Protein AF-A0A7G9RLM9-F1 (afdb_monomer_lite)

Radius of gyration: 15.77 Å; chains: 1; bounding box: 25×48×30 Å

Secondary structure (DSSP, 8-state):
-----HHHHHHHHTT------TT-EEEEETTT--EEEEE-TTSHHHHHHHHH-----TTEEEEEHHHHHHTT--

pLDDT: mean 81.31, std 16.29, range [44.44, 96.38]

Sequence (74 aa):
MDSIHPVMRDALNGFAPRSFNDDDIYIYDIQSRQIVESFGSASPTARAARYSGIPVKAGQSWCRGMQAKYMELS

Structure (mmCIF, N/CA/C/O backbone):
data_AF-A0A7G9RLM9-F1
#
_entry.id   AF-A0A7G9RLM9-F1
#
loop_
_atom_site.group_PDB
_atom_site.id
_atom_site.type_symbol
_atom_site.label_atom_id
_atom_site.label_alt_id
_atom_site.label_comp_id
_atom_site.label_asym_id
_atom_site.label_entity_id
_atom_site.label_seq_id
_atom_site.pdbx_PDB_ins_code
_atom_site.Cartn_x
_atom_site.Cartn_y
_atom_site.Cartn_z
_atom_site.occupancy
_atom_site.B_iso_or_equiv
_atom_site.auth_seq_id
_atom_site.auth_comp_id
_atom_site.auth_asym_id
_atom_site.auth_atom_id
_atom_site.pdbx_PDB_model_num
ATOM 1 N N . MET A 1 1 ? 15.605 37.411 9.290 1.00 46.50 1 MET A N 1
ATOM 2 C CA . MET A 1 1 ? 15.762 35.963 9.048 1.00 46.50 1 MET A CA 1
ATOM 3 C C . MET A 1 1 ? 14.706 35.279 9.884 1.00 46.50 1 MET A C 1
ATOM 5 O O . MET A 1 1 ? 14.767 35.348 11.103 1.00 46.50 1 MET A O 1
ATOM 9 N N . ASP A 1 2 ? 13.674 34.809 9.198 1.00 48.03 2 ASP A N 1
ATOM 10 C CA . ASP A 1 2 ? 12.320 34.577 9.695 1.00 48.03 2 ASP A CA 1
ATOM 11 C C . ASP A 1 2 ? 12.220 33.498 10.779 1.00 48.03 2 ASP A C 1
ATOM 13 O O . ASP A 1 2 ? 12.372 32.302 10.529 1.00 48.03 2 ASP A O 1
ATOM 17 N N . SER A 1 3 ? 11.915 33.933 12.000 1.00 61.06 3 SER A N 1
ATOM 18 C CA . SER A 1 3 ? 11.544 33.054 13.105 1.00 61.06 3 SER A CA 1
ATOM 19 C C . SER A 1 3 ? 10.089 32.624 12.928 1.00 61.06 3 SER A C 1
ATOM 21 O O . SER A 1 3 ? 9.172 33.311 13.373 1.00 61.06 3 SER A O 1
ATOM 23 N N . ILE A 1 4 ? 9.864 31.493 12.257 1.00 63.81 4 ILE A N 1
ATOM 24 C CA . ILE A 1 4 ? 8.538 30.863 12.192 1.00 63.81 4 ILE A CA 1
ATOM 25 C C . ILE A 1 4 ? 8.076 30.560 13.626 1.00 63.81 4 ILE A C 1
ATOM 27 O O . ILE A 1 4 ? 8.782 29.892 14.385 1.00 63.81 4 ILE A O 1
ATOM 31 N N . HIS A 1 5 ? 6.897 31.064 13.996 1.00 63.66 5 HIS A N 1
ATOM 32 C CA . HIS A 1 5 ? 6.303 30.868 15.317 1.00 63.66 5 HIS A CA 1
ATOM 33 C C . HIS A 1 5 ? 6.116 29.360 15.590 1.00 63.66 5 HIS A C 1
ATOM 35 O O . HIS A 1 5 ? 5.652 28.651 14.697 1.00 63.66 5 HIS A O 1
ATOM 41 N N . PRO A 1 6 ? 6.435 28.830 16.786 1.00 61.69 6 PRO A N 1
ATOM 42 C CA . PRO A 1 6 ? 6.415 27.385 17.058 1.00 61.69 6 PRO A CA 1
ATOM 43 C C . PRO A 1 6 ? 5.065 26.710 16.755 1.00 61.69 6 PRO A C 1
ATOM 45 O O . PRO A 1 6 ? 5.041 25.603 16.235 1.00 61.69 6 PRO A O 1
ATOM 48 N N . VAL A 1 7 ? 3.949 27.423 16.933 1.00 62.50 7 VAL A N 1
ATOM 49 C CA . VAL A 1 7 ? 2.598 26.949 16.559 1.00 62.50 7 VAL A CA 1
ATOM 50 C C . VAL A 1 7 ? 2.450 26.692 15.048 1.00 62.50 7 VAL A C 1
ATOM 52 O O . VAL A 1 7 ? 1.737 25.785 14.632 1.00 62.50 7 VAL A O 1
ATOM 55 N N . MET A 1 8 ? 3.149 27.458 14.204 1.00 58.91 8 MET A N 1
ATOM 56 C CA . MET A 1 8 ? 3.149 27.257 12.750 1.00 58.91 8 MET A CA 1
ATOM 57 C C . MET A 1 8 ? 4.042 26.086 12.322 1.00 58.91 8 MET A C 1
ATOM 59 O O . MET A 1 8 ? 3.790 25.491 11.279 1.00 58.91 8 MET A O 1
ATOM 63 N N . ARG A 1 9 ? 5.053 25.712 13.122 1.00 55.97 9 ARG A N 1
ATOM 64 C CA . ARG A 1 9 ? 5.850 24.497 12.876 1.00 55.97 9 ARG A CA 1
ATOM 65 C C . ARG A 1 9 ? 5.010 23.234 13.027 1.00 55.97 9 ARG A C 1
ATOM 67 O O . ARG A 1 9 ? 5.130 22.345 12.192 1.00 55.97 9 ARG A O 1
ATOM 74 N N . ASP A 1 10 ? 4.136 23.177 14.027 1.00 53.62 10 ASP A N 1
ATOM 75 C CA . ASP A 1 10 ? 3.268 22.013 14.243 1.00 53.62 10 ASP A CA 1
ATOM 76 C C . ASP A 1 10 ? 2.166 21.914 13.181 1.00 53.62 10 ASP A C 1
ATOM 78 O O . ASP A 1 10 ? 1.864 20.820 12.708 1.00 53.62 10 ASP A O 1
ATOM 82 N N . ALA A 1 11 ? 1.643 23.051 12.708 1.00 54.47 11 ALA A N 1
ATOM 83 C CA . ALA A 1 11 ? 0.717 23.089 11.574 1.00 54.47 11 ALA A CA 1
ATOM 84 C C . ALA A 1 11 ? 1.368 22.633 10.250 1.00 54.47 11 ALA A C 1
ATOM 86 O O . ALA A 1 11 ? 0.696 22.038 9.411 1.00 54.47 11 ALA A O 1
ATOM 87 N N . LEU A 1 12 ? 2.673 22.874 10.072 1.00 55.09 12 LEU A N 1
ATOM 88 C CA . LEU A 1 12 ? 3.441 22.411 8.909 1.00 55.09 12 LEU A CA 1
ATOM 89 C C . LEU A 1 12 ? 3.908 20.948 9.034 1.00 55.09 12 LEU A C 1
ATOM 91 O O . LEU A 1 12 ? 4.055 20.277 8.017 1.00 55.09 12 LEU A O 1
ATOM 95 N N . ASN A 1 13 ? 4.119 20.442 10.254 1.00 48.25 13 ASN A N 1
ATOM 96 C CA . ASN A 1 13 ? 4.535 19.056 10.504 1.00 48.25 13 ASN A CA 1
ATOM 97 C C . ASN A 1 13 ? 3.359 18.069 10.608 1.00 48.25 13 ASN A C 1
ATOM 99 O O . ASN A 1 13 ? 3.536 16.887 10.329 1.00 48.25 13 ASN A O 1
ATOM 103 N N . GLY A 1 14 ? 2.171 18.524 11.021 1.00 44.44 14 GLY A N 1
ATOM 104 C CA . GLY A 1 14 ? 1.012 17.661 11.288 1.00 44.44 14 GLY A CA 1
ATOM 105 C C . GLY A 1 14 ? 0.177 17.286 10.060 1.00 44.44 14 GLY A C 1
ATOM 106 O O . GLY A 1 14 ? -0.636 16.371 10.133 1.00 44.44 14 GLY A O 1
ATOM 107 N N . PHE A 1 15 ? 0.380 17.972 8.935 1.00 45.47 15 PHE A N 1
ATOM 108 C CA . PHE A 1 15 ? -0.362 17.767 7.690 1.00 45.47 15 PHE A CA 1
ATOM 109 C C . PHE A 1 15 ? 0.579 17.820 6.485 1.00 45.47 15 PHE A C 1
ATOM 111 O O . PHE A 1 15 ? 0.370 18.582 5.546 1.00 45.47 15 PHE A O 1
ATOM 118 N N . ALA A 1 16 ? 1.619 16.990 6.472 1.00 44.53 16 ALA A N 1
ATOM 119 C CA . ALA A 1 16 ? 2.081 16.503 5.181 1.00 44.53 16 ALA A CA 1
ATOM 120 C C . ALA A 1 16 ? 1.043 15.455 4.748 1.00 44.53 16 ALA A C 1
ATOM 122 O O . ALA A 1 16 ? 1.080 14.347 5.292 1.00 44.53 16 ALA A O 1
ATOM 123 N N . PRO A 1 17 ? 0.076 15.763 3.853 1.00 52.56 17 PRO A N 1
ATOM 124 C CA . PRO A 1 17 ? -0.752 14.709 3.287 1.00 52.56 17 PRO A CA 1
ATOM 125 C C . PRO A 1 17 ? 0.213 13.658 2.748 1.00 52.56 17 PRO A C 1
ATOM 127 O O . PRO A 1 17 ? 1.139 14.012 2.012 1.00 52.56 17 PRO A O 1
ATOM 130 N N . ARG A 1 18 ? 0.063 12.395 3.173 1.00 61.53 18 ARG A N 1
ATOM 131 C CA . ARG A 1 18 ? 0.843 11.289 2.608 1.00 61.53 18 ARG A CA 1
ATOM 132 C C . ARG A 1 18 ? 0.655 11.376 1.098 1.00 61.53 18 ARG A C 1
ATOM 134 O O . ARG A 1 18 ? -0.429 11.128 0.579 1.00 61.53 18 ARG A O 1
ATOM 141 N N . SER A 1 19 ? 1.686 11.861 0.411 1.00 72.38 19 SER A N 1
ATOM 142 C CA . SER A 1 19 ? 1.615 12.086 -1.022 1.00 72.38 19 SER A CA 1
ATOM 143 C C . SER A 1 19 ? 1.690 10.718 -1.667 1.00 72.38 19 SER A C 1
ATOM 145 O O . SER A 1 19 ? 2.748 10.093 -1.728 1.00 72.38 19 SER A O 1
ATOM 147 N N . PHE A 1 20 ? 0.530 10.213 -2.063 1.00 82.00 20 PHE A N 1
ATOM 148 C CA . PHE A 1 20 ?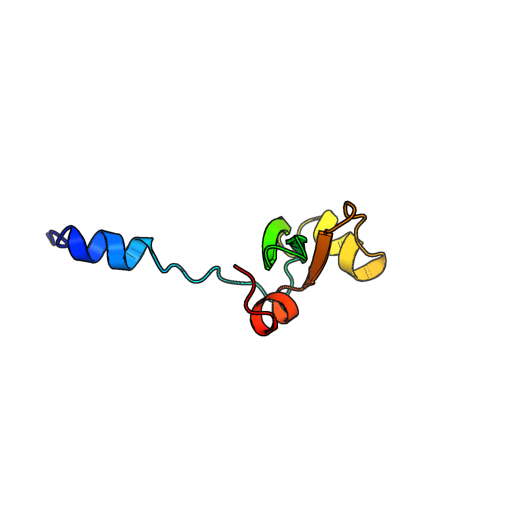 0.435 8.974 -2.804 1.00 82.00 20 PHE A CA 1
ATOM 149 C C . PHE A 1 20 ? 0.948 9.202 -4.220 1.00 82.00 20 PHE A C 1
ATOM 151 O O . PHE A 1 20 ? 0.417 10.035 -4.960 1.00 82.00 20 PHE A O 1
ATOM 158 N N . ASN A 1 21 ? 1.956 8.441 -4.624 1.00 88.75 21 ASN A N 1
ATOM 159 C CA . ASN A 1 21 ? 2.321 8.359 -6.028 1.00 88.75 21 ASN A CA 1
ATOM 160 C C . ASN A 1 21 ? 1.425 7.307 -6.687 1.00 88.75 21 ASN A C 1
ATOM 162 O O . ASN A 1 21 ? 1.287 6.209 -6.156 1.00 88.75 21 ASN A O 1
ATOM 166 N N . ASP A 1 22 ? 0.798 7.636 -7.818 1.00 86.62 22 ASP A N 1
ATOM 167 C CA . ASP A 1 22 ? -0.237 6.800 -8.443 1.00 86.62 22 ASP A CA 1
ATOM 168 C C . ASP A 1 22 ? 0.235 5.376 -8.746 1.00 86.62 22 ASP A C 1
ATOM 170 O O . ASP A 1 22 ? -0.546 4.425 -8.628 1.00 86.62 22 ASP A O 1
ATOM 174 N N . ASP A 1 23 ? 1.521 5.238 -9.069 1.00 88.06 23 ASP A N 1
ATOM 175 C CA . ASP A 1 23 ? 2.145 3.976 -9.444 1.00 88.06 23 ASP A CA 1
ATOM 176 C C . ASP A 1 23 ? 2.810 3.234 -8.282 1.00 88.06 23 ASP A C 1
ATOM 178 O O . ASP A 1 23 ? 3.278 2.108 -8.478 1.00 88.06 23 ASP A O 1
ATOM 182 N N . ASP A 1 24 ? 2.877 3.817 -7.089 1.00 92.81 24 ASP A N 1
ATOM 183 C CA . ASP A 1 24 ? 3.409 3.122 -5.919 1.00 92.81 24 ASP A CA 1
ATOM 184 C C . ASP A 1 24 ? 2.446 2.019 -5.465 1.00 92.81 24 ASP A C 1
ATOM 186 O O . ASP A 1 24 ? 1.243 2.045 -5.745 1.00 92.81 24 ASP A O 1
ATOM 190 N N . ILE A 1 25 ? 2.988 1.026 -4.766 1.00 94.88 25 ILE A N 1
ATOM 191 C CA . ILE A 1 25 ? 2.207 -0.048 -4.156 1.00 94.88 25 ILE A CA 1
ATOM 192 C C . ILE A 1 25 ? 2.211 0.135 -2.649 1.00 94.88 25 ILE A C 1
ATOM 194 O O . ILE A 1 25 ? 3.264 0.332 -2.049 1.00 94.88 25 ILE A O 1
ATOM 198 N N . TYR A 1 26 ? 1.039 0.021 -2.041 1.00 93.94 26 TYR A N 1
ATOM 199 C CA . TYR A 1 26 ? 0.848 0.168 -0.606 1.00 93.94 26 TYR A CA 1
ATOM 200 C C . TYR A 1 26 ? 0.226 -1.104 -0.059 1.00 93.94 26 TYR A C 1
ATOM 202 O O . TYR A 1 26 ? -0.768 -1.583 -0.606 1.00 93.94 26 TYR A O 1
ATOM 210 N N . ILE A 1 27 ? 0.793 -1.633 1.021 1.00 95.25 27 ILE A N 1
ATOM 211 C CA . ILE A 1 27 ? 0.132 -2.632 1.857 1.00 95.25 27 ILE A CA 1
ATOM 212 C C . ILE A 1 27 ? -0.514 -1.878 3.008 1.00 95.25 27 ILE A C 1
ATOM 214 O O . ILE A 1 27 ? 0.124 -1.047 3.658 1.00 95.25 27 ILE A O 1
ATOM 218 N N . TYR A 1 28 ? -1.776 -2.183 3.265 1.00 94.38 28 TYR A N 1
ATOM 219 C CA . TYR A 1 28 ? -2.527 -1.618 4.369 1.00 94.38 28 TYR A CA 1
ATOM 220 C C . TYR A 1 28 ? -3.181 -2.720 5.192 1.00 94.38 28 TYR A C 1
ATOM 222 O O . TYR A 1 28 ? -3.496 -3.806 4.697 1.00 94.38 28 TYR A O 1
ATOM 230 N N . ASP A 1 29 ? -3.371 -2.429 6.469 1.00 95.38 29 ASP A N 1
ATOM 231 C CA . ASP A 1 29 ? -4.184 -3.244 7.353 1.00 95.38 29 ASP A CA 1
ATOM 232 C C . ASP A 1 29 ? -5.666 -2.909 7.134 1.00 95.38 29 ASP A C 1
ATOM 234 O O . ASP A 1 29 ? -6.065 -1.743 7.142 1.00 95.38 29 ASP A O 1
ATOM 238 N N . ILE A 1 30 ? -6.491 -3.929 6.895 1.00 92.69 30 ILE A N 1
ATOM 239 C CA . ILE A 1 30 ? -7.889 -3.747 6.485 1.00 92.69 30 ILE A CA 1
ATOM 240 C C . ILE A 1 30 ? -8.728 -3.168 7.631 1.00 92.69 30 ILE A C 1
ATOM 242 O O . ILE A 1 30 ? -9.620 -2.359 7.381 1.00 92.69 30 ILE A O 1
ATOM 246 N N . GLN A 1 31 ? -8.455 -3.566 8.879 1.00 91.62 31 GLN A N 1
ATOM 247 C CA . GLN A 1 31 ? -9.248 -3.145 10.038 1.00 91.62 31 GLN A CA 1
ATOM 248 C C . GLN A 1 31 ? -8.971 -1.691 10.413 1.00 91.62 31 GLN A C 1
ATOM 250 O O . GLN A 1 31 ? -9.895 -0.908 10.615 1.00 91.62 31 GLN A O 1
ATOM 255 N N . SER A 1 32 ? -7.693 -1.333 10.495 1.00 90.94 32 SER A N 1
ATOM 256 C CA . SER A 1 32 ? -7.246 0.001 10.901 1.00 90.94 32 SER A CA 1
ATOM 257 C C . SER A 1 32 ? -7.169 0.998 9.743 1.00 90.94 32 SER A C 1
ATOM 259 O O . SER A 1 32 ? -7.026 2.200 9.981 1.00 90.94 32 SER A O 1
ATOM 261 N N . ARG A 1 33 ? -7.258 0.515 8.493 1.00 88.75 33 ARG A N 1
ATOM 262 C CA . ARG A 1 33 ? -7.090 1.298 7.254 1.00 88.75 33 ARG A CA 1
AT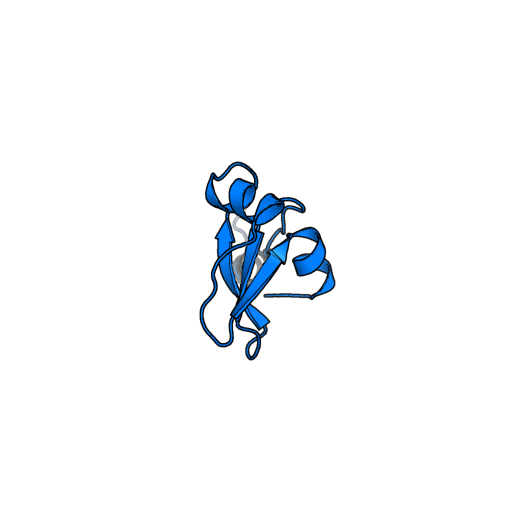OM 263 C C . ARG A 1 33 ? -5.779 2.094 7.219 1.00 88.75 33 ARG A C 1
ATOM 265 O O . ARG A 1 33 ? -5.695 3.121 6.549 1.00 88.75 33 ARG A O 1
ATOM 272 N N . GLN A 1 34 ? -4.763 1.607 7.931 1.00 91.00 34 GLN A N 1
ATOM 273 C CA . GLN A 1 34 ? -3.438 2.216 7.981 1.00 91.00 34 GLN A CA 1
ATOM 274 C C . GLN A 1 34 ? -2.502 1.540 6.996 1.00 91.00 34 GLN A C 1
ATOM 276 O O . GLN A 1 34 ? -2.480 0.311 6.881 1.00 91.00 34 GLN A O 1
ATOM 281 N N . ILE A 1 35 ? -1.668 2.337 6.340 1.00 91.12 35 ILE A N 1
ATOM 282 C CA . ILE A 1 35 ? -0.575 1.816 5.524 1.00 91.12 35 ILE A CA 1
ATOM 283 C C . ILE A 1 35 ? 0.506 1.273 6.442 1.00 91.12 35 ILE A C 1
ATOM 285 O O . ILE A 1 35 ? 1.060 1.992 7.275 1.00 91.12 35 ILE A O 1
ATOM 289 N N . VAL A 1 36 ? 0.824 0.001 6.239 1.00 93.75 36 VAL A N 1
ATOM 290 C CA . VAL A 1 36 ? 1.882 -0.699 6.965 1.00 93.75 36 VAL A CA 1
ATOM 291 C C . VAL A 1 36 ? 3.191 -0.688 6.184 1.00 93.75 36 VAL A C 1
ATOM 293 O O . VAL A 1 36 ? 4.253 -0.579 6.787 1.00 93.75 36 VAL A O 1
ATOM 296 N N . GLU A 1 37 ? 3.124 -0.755 4.851 1.00 92.69 37 GLU A N 1
ATOM 297 C CA . GLU A 1 37 ? 4.299 -0.759 3.977 1.00 92.69 37 GLU A CA 1
ATOM 298 C C . GLU A 1 37 ? 4.010 -0.026 2.664 1.00 92.69 37 GLU A C 1
ATOM 300 O O . GLU A 1 37 ? 2.895 -0.065 2.138 1.00 92.69 37 GLU A O 1
ATOM 305 N N . SER A 1 38 ? 5.036 0.622 2.114 1.00 93.25 38 SER A N 1
ATOM 306 C CA . SER A 1 38 ? 4.986 1.288 0.815 1.00 93.25 38 SER A CA 1
ATOM 307 C C . SER A 1 38 ? 6.186 0.896 -0.042 1.00 93.25 38 SER A C 1
ATOM 309 O O . SER A 1 38 ? 7.325 0.815 0.419 1.00 93.25 38 SER A O 1
ATOM 311 N N . PHE A 1 39 ? 5.924 0.663 -1.323 1.00 93.44 39 PHE A N 1
ATOM 312 C CA . PHE A 1 39 ? 6.919 0.308 -2.321 1.00 93.44 39 PHE A CA 1
ATOM 313 C C . PHE A 1 39 ? 6.857 1.311 -3.462 1.00 93.44 39 PHE A C 1
ATOM 315 O O . PHE A 1 39 ? 5.874 1.369 -4.205 1.00 93.44 39 PHE A O 1
ATOM 322 N N . GLY A 1 40 ? 7.947 2.060 -3.628 1.00 92.25 40 GLY A N 1
ATOM 323 C CA . GLY A 1 40 ? 8.089 3.003 -4.729 1.00 92.25 40 GLY A CA 1
ATOM 324 C C . GLY A 1 40 ? 7.928 2.318 -6.087 1.00 92.25 40 GLY A C 1
ATOM 325 O O . GLY A 1 40 ? 8.351 1.172 -6.275 1.00 92.25 40 GLY A O 1
ATOM 326 N N . SER A 1 41 ? 7.356 3.030 -7.049 1.00 91.62 41 SER A N 1
ATOM 327 C CA . SER A 1 41 ? 6.959 2.536 -8.370 1.00 91.62 41 SER A CA 1
ATOM 328 C C . SER A 1 41 ? 8.075 1.844 -9.167 1.00 91.62 41 SER A C 1
ATOM 330 O O . SER A 1 41 ? 7.796 0.926 -9.951 1.00 91.62 41 SER A O 1
ATOM 332 N N . ALA A 1 42 ? 9.329 2.253 -8.951 1.00 90.56 42 ALA A N 1
ATOM 333 C CA . ALA A 1 42 ? 10.525 1.693 -9.576 1.00 90.56 42 ALA A CA 1
ATOM 334 C C . ALA A 1 42 ? 11.070 0.432 -8.879 1.00 90.56 42 ALA A C 1
ATOM 336 O O . ALA A 1 42 ? 11.946 -0.235 -9.434 1.00 90.56 42 ALA A O 1
ATOM 337 N N . SER A 1 43 ? 10.574 0.094 -7.685 1.00 92.75 43 SER A N 1
ATOM 338 C CA . SER A 1 43 ? 11.067 -1.047 -6.912 1.00 92.75 43 SER A CA 1
ATOM 339 C C . SER A 1 43 ? 10.740 -2.385 -7.596 1.00 92.75 43 SER A C 1
ATOM 341 O O . SER A 1 43 ? 9.695 -2.513 -8.248 1.00 92.75 43 SER A O 1
ATOM 343 N N . PRO A 1 44 ? 11.595 -3.416 -7.437 1.00 92.00 44 PRO A N 1
ATOM 344 C CA . PRO A 1 44 ? 11.305 -4.761 -7.939 1.00 92.00 44 PRO A CA 1
ATOM 345 C C . PRO A 1 44 ? 9.968 -5.301 -7.421 1.00 92.00 44 PRO A C 1
ATOM 347 O O . PRO A 1 44 ? 9.206 -5.894 -8.179 1.00 92.00 44 PRO A O 1
ATOM 350 N N . THR A 1 45 ? 9.653 -5.015 -6.156 1.00 91.81 45 THR A N 1
ATOM 351 C CA . THR A 1 45 ? 8.413 -5.417 -5.487 1.00 91.81 45 THR A CA 1
ATOM 352 C C . THR A 1 45 ? 7.186 -4.764 -6.119 1.00 91.81 45 THR A C 1
ATOM 354 O O . THR A 1 45 ? 6.248 -5.468 -6.485 1.00 91.81 45 THR A O 1
ATOM 357 N N . ALA A 1 46 ? 7.208 -3.445 -6.348 1.00 91.69 46 ALA A N 1
ATOM 358 C CA . ALA A 1 46 ? 6.106 -2.755 -7.020 1.00 91.69 46 ALA A CA 1
ATOM 359 C C . ALA A 1 46 ? 5.919 -3.242 -8.464 1.00 91.69 46 ALA A C 1
ATOM 361 O O . ALA A 1 46 ? 4.792 -3.393 -8.932 1.00 91.69 46 ALA A O 1
ATOM 362 N N . ARG A 1 47 ? 7.015 -3.536 -9.176 1.00 91.00 47 ARG A N 1
ATOM 363 C CA . ARG A 1 47 ? 6.950 -4.135 -10.516 1.00 91.00 47 ARG A CA 1
ATOM 364 C C . ARG A 1 47 ? 6.297 -5.512 -10.481 1.00 91.00 47 ARG A C 1
ATOM 366 O O . ARG A 1 47 ? 5.357 -5.721 -11.238 1.00 91.00 47 ARG A O 1
ATOM 373 N N . ALA A 1 48 ? 6.739 -6.405 -9.597 1.00 89.94 48 ALA A N 1
ATOM 374 C CA . ALA A 1 48 ? 6.158 -7.739 -9.449 1.00 89.94 48 ALA A CA 1
ATOM 375 C C . ALA A 1 48 ? 4.662 -7.671 -9.098 1.00 89.94 48 ALA A C 1
ATOM 377 O O . ALA A 1 48 ? 3.847 -8.307 -9.763 1.00 89.94 48 ALA A O 1
ATOM 378 N N . ALA A 1 49 ? 4.281 -6.807 -8.151 1.00 91.19 49 ALA A N 1
ATOM 379 C CA . ALA A 1 49 ? 2.892 -6.629 -7.727 1.00 91.19 49 ALA A CA 1
ATOM 380 C C . ALA A 1 49 ? 1.932 -6.326 -8.885 1.00 91.19 49 ALA A C 1
ATOM 382 O O . ALA A 1 49 ? 0.814 -6.834 -8.914 1.00 91.19 49 ALA A O 1
ATOM 383 N N . ARG A 1 50 ? 2.363 -5.518 -9.864 1.00 86.50 50 ARG A N 1
ATOM 384 C CA . ARG A 1 50 ? 1.518 -5.146 -11.010 1.00 86.50 50 ARG A CA 1
ATOM 385 C C . ARG A 1 50 ? 1.195 -6.321 -11.934 1.00 86.50 50 ARG A C 1
ATOM 387 O O . ARG A 1 50 ? 0.160 -6.259 -12.591 1.00 86.50 50 ARG A O 1
ATOM 394 N N . TYR A 1 51 ? 2.051 -7.342 -11.989 1.00 89.25 51 TYR A N 1
ATOM 395 C CA . TYR A 1 51 ? 1.888 -8.494 -12.881 1.00 89.25 51 TYR A CA 1
ATOM 396 C C . TYR A 1 51 ? 1.348 -9.731 -12.161 1.00 89.25 51 TYR A C 1
ATOM 398 O O . TYR A 1 51 ? 0.501 -10.428 -12.708 1.00 89.25 51 TY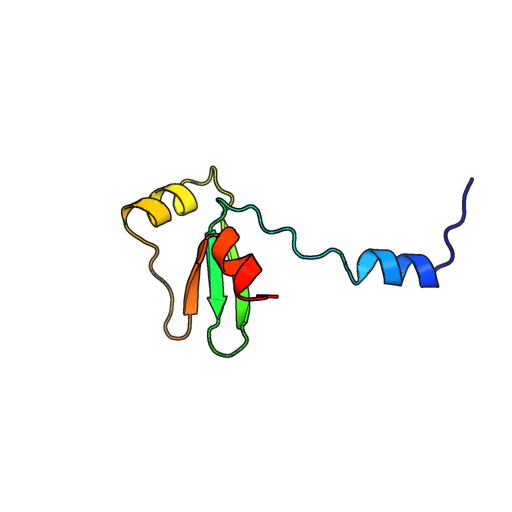R A O 1
ATOM 406 N N . SER A 1 52 ? 1.830 -10.005 -10.948 1.00 91.19 52 SER A N 1
ATOM 407 C CA . SER A 1 52 ? 1.537 -11.240 -10.207 1.00 91.19 52 SER A CA 1
ATOM 408 C C . SER A 1 52 ? 0.856 -11.015 -8.856 1.00 91.19 52 SER A C 1
ATOM 410 O O . SER A 1 52 ? 0.494 -11.982 -8.192 1.00 91.19 52 SER A O 1
ATOM 412 N N . GLY A 1 53 ? 0.698 -9.763 -8.424 1.00 89.62 53 GLY A N 1
ATOM 413 C CA . GLY A 1 53 ? 0.296 -9.431 -7.058 1.00 89.62 53 GLY A CA 1
ATOM 414 C C . GLY A 1 53 ? 1.429 -9.578 -6.040 1.00 89.62 53 GLY A C 1
ATOM 415 O O . GLY A 1 53 ? 2.560 -9.932 -6.382 1.00 89.62 53 GLY A O 1
ATOM 416 N N . ILE A 1 54 ? 1.121 -9.256 -4.782 1.00 90.44 54 ILE A N 1
ATOM 417 C CA . ILE A 1 54 ? 2.025 -9.373 -3.633 1.00 90.44 54 ILE A CA 1
ATOM 418 C C . ILE A 1 54 ? 1.393 -10.288 -2.580 1.00 90.44 54 ILE A C 1
ATOM 420 O O . ILE A 1 54 ? 0.202 -10.141 -2.289 1.00 90.44 54 ILE A O 1
ATOM 424 N N . PRO A 1 55 ? 2.166 -11.210 -1.981 1.00 91.06 55 PRO A N 1
ATOM 425 C CA . PRO A 1 55 ? 1.715 -11.936 -0.806 1.00 91.06 55 PRO A CA 1
ATOM 426 C C . PRO A 1 55 ? 1.600 -10.975 0.383 1.00 91.06 55 PRO A C 1
ATOM 428 O O . PRO A 1 55 ? 2.533 -10.239 0.694 1.00 91.06 55 PRO A O 1
ATOM 431 N N . VAL A 1 56 ? 0.456 -11.007 1.062 1.00 93.94 56 VAL A N 1
ATOM 432 C CA . VAL A 1 56 ? 0.172 -10.197 2.255 1.00 93.94 56 VAL A CA 1
ATOM 433 C C . VAL A 1 56 ? -0.208 -11.100 3.423 1.00 93.94 56 VAL A C 1
ATOM 435 O O . VAL A 1 56 ? -0.605 -12.252 3.227 1.00 93.94 56 VAL A O 1
ATOM 438 N 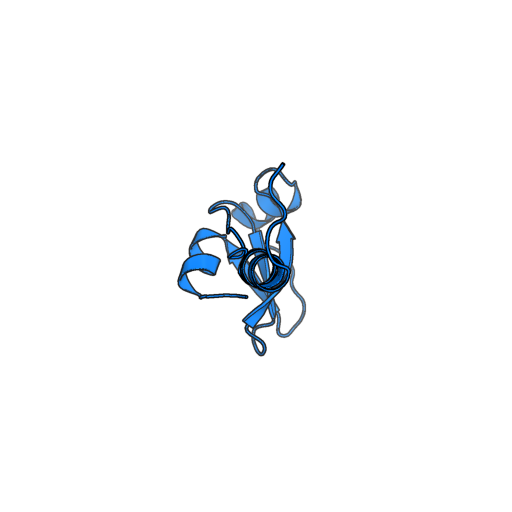N . LYS A 1 57 ? -0.078 -10.597 4.654 1.00 95.12 57 LYS A N 1
ATOM 439 C CA . LYS A 1 57 ? -0.515 -11.339 5.844 1.00 95.12 57 LYS A CA 1
ATOM 440 C C . LYS A 1 57 ? -2.043 -11.343 5.935 1.00 95.12 57 LYS A C 1
ATOM 442 O O . LYS A 1 57 ? -2.721 -10.503 5.346 1.00 95.12 57 LYS A O 1
ATOM 447 N N . ALA A 1 58 ? -2.595 -12.273 6.713 1.00 95.56 58 ALA A N 1
ATOM 448 C CA . ALA A 1 58 ? -4.020 -12.256 7.032 1.00 95.56 58 ALA A CA 1
ATOM 449 C C . ALA A 1 58 ? -4.405 -10.917 7.687 1.00 95.56 58 ALA A C 1
ATOM 451 O O . ALA A 1 58 ? -3.685 -10.424 8.554 1.00 95.56 58 ALA A O 1
ATOM 452 N N . GLY A 1 59 ? -5.523 -10.333 7.253 1.00 94.94 59 GLY A N 1
ATOM 453 C CA . GLY A 1 59 ? -5.966 -9.007 7.701 1.00 94.94 59 GLY A CA 1
ATOM 454 C C . GLY A 1 59 ? -5.336 -7.833 6.945 1.00 94.94 59 GLY A C 1
ATOM 455 O O . GLY A 1 59 ? -5.756 -6.698 7.149 1.00 94.94 59 GLY A O 1
ATOM 456 N N . GLN A 1 60 ? -4.394 -8.089 6.034 1.00 96.38 60 GLN A N 1
ATOM 457 C CA . GLN A 1 60 ? -3.798 -7.072 5.172 1.00 96.38 60 GLN A CA 1
ATOM 458 C C . GLN A 1 60 ? -4.288 -7.204 3.731 1.00 96.38 60 GLN A C 1
ATOM 460 O O . GLN A 1 60 ? -4.726 -8.264 3.284 1.00 96.38 60 GLN A O 1
ATOM 465 N N . SER A 1 61 ? -4.182 -6.107 2.994 1.00 95.12 61 SER A N 1
ATOM 466 C CA . SER A 1 61 ? -4.410 -6.057 1.555 1.00 95.12 61 SER A CA 1
ATOM 467 C C . SER A 1 61 ? -3.410 -5.102 0.913 1.00 95.12 61 SER A C 1
ATOM 469 O O . SER A 1 61 ? -2.722 -4.352 1.607 1.00 95.12 61 SER A O 1
ATOM 471 N N . TRP A 1 62 ? -3.303 -5.136 -0.412 1.00 94.31 62 TRP A N 1
ATOM 472 C CA . TRP A 1 62 ? -2.459 -4.211 -1.157 1.00 94.31 62 TRP A CA 1
ATOM 473 C C . TRP A 1 62 ? -3.264 -3.456 -2.209 1.00 94.31 62 TRP A C 1
ATOM 475 O O . TRP A 1 62 ? -4.291 -3.928 -2.696 1.00 94.31 62 TRP A O 1
ATOM 485 N N . CYS A 1 63 ? -2.800 -2.260 -2.553 1.00 92.44 63 CYS A N 1
ATOM 486 C CA . CYS A 1 63 ? -3.406 -1.429 -3.584 1.00 92.44 63 CYS A CA 1
ATOM 487 C C . CYS A 1 63 ? -2.361 -0.545 -4.274 1.00 92.44 63 CYS A C 1
ATOM 489 O O . CYS A 1 63 ? -1.235 -0.390 -3.791 1.00 92.44 63 CYS A O 1
ATOM 491 N N . ARG A 1 64 ? -2.728 0.022 -5.426 1.00 92.25 64 ARG A N 1
ATOM 492 C CA . ARG A 1 64 ? -1.935 1.063 -6.099 1.00 92.25 64 ARG A CA 1
ATOM 493 C C . ARG A 1 64 ? -2.183 2.420 -5.454 1.00 92.25 64 ARG A C 1
ATOM 495 O O . ARG A 1 64 ? -3.261 2.645 -4.910 1.00 92.25 64 ARG A O 1
ATOM 502 N N . GLY A 1 65 ? -1.252 3.358 -5.582 1.00 89.12 65 GLY A N 1
ATOM 503 C CA . GLY A 1 65 ? -1.409 4.687 -4.993 1.00 89.12 65 GLY A CA 1
ATOM 504 C C . GLY A 1 65 ? -2.640 5.440 -5.466 1.00 89.12 65 GLY A C 1
ATOM 505 O O . GLY A 1 65 ? -3.294 6.083 -4.652 1.00 89.12 65 GLY A O 1
ATOM 506 N N . MET A 1 66 ? -3.042 5.274 -6.729 1.00 87.88 66 MET A N 1
ATOM 507 C CA . MET A 1 66 ? -4.305 5.843 -7.208 1.00 87.88 66 MET A CA 1
ATOM 508 C C . MET A 1 66 ? -5.508 5.307 -6.413 1.00 87.88 66 MET A C 1
ATOM 510 O O . MET A 1 66 ? -6.393 6.069 -6.044 1.00 87.88 66 MET A O 1
ATOM 514 N N . GLN A 1 67 ? -5.526 4.012 -6.087 1.00 88.38 67 GLN A N 1
ATOM 515 C CA . GLN A 1 67 ? -6.576 3.415 -5.256 1.00 88.38 67 GLN A CA 1
ATOM 516 C C . GLN A 1 67 ? -6.465 3.882 -3.802 1.00 88.38 67 GLN A C 1
ATOM 518 O O . GLN A 1 67 ? -7.477 4.223 -3.201 1.00 88.38 67 GLN A O 1
ATOM 523 N N . ALA A 1 68 ? -5.248 3.962 -3.258 1.00 86.31 68 ALA A N 1
ATOM 524 C CA . ALA A 1 68 ? -5.010 4.435 -1.898 1.00 86.31 68 ALA A CA 1
ATOM 525 C C . ALA A 1 68 ? -5.520 5.873 -1.679 1.00 86.31 68 ALA A C 1
ATOM 527 O O . ALA A 1 68 ? -6.118 6.145 -0.639 1.00 86.31 68 ALA A O 1
ATOM 528 N N . LYS A 1 69 ? -5.381 6.755 -2.687 1.00 84.94 69 LYS A N 1
ATOM 529 C CA . LYS A 1 69 ? -5.970 8.109 -2.693 1.00 84.94 69 LYS A CA 1
ATOM 530 C C . LYS A 1 69 ? -7.489 8.076 -2.547 1.00 84.94 69 LYS A C 1
ATOM 532 O O . LYS A 1 69 ? -8.031 8.781 -1.706 1.00 84.94 69 LYS A O 1
ATOM 537 N N . TYR A 1 70 ? -8.169 7.256 -3.351 1.00 83.94 70 TYR A N 1
ATOM 538 C CA . TYR A 1 70 ? -9.631 7.132 -3.297 1.00 83.94 70 TYR A CA 1
ATOM 539 C C . TYR A 1 70 ? -10.124 6.470 -2.012 1.00 83.94 70 TYR A C 1
ATOM 541 O O . TYR A 1 70 ? -11.231 6.739 -1.560 1.00 83.94 70 TYR A O 1
ATOM 549 N N . MET A 1 71 ? -9.310 5.591 -1.434 1.00 84.06 71 MET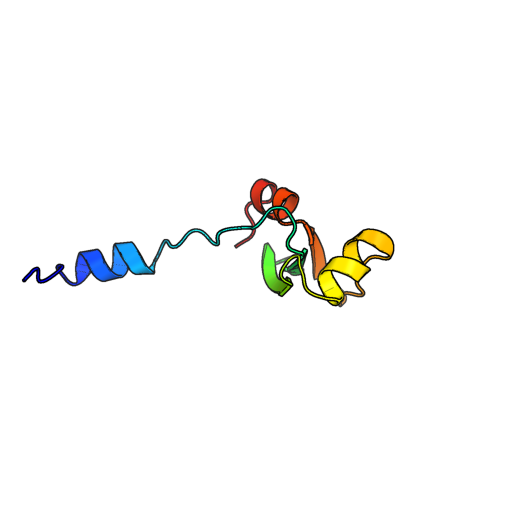 A N 1
ATOM 550 C CA . MET A 1 71 ? -9.624 4.885 -0.200 1.00 84.06 71 MET A CA 1
ATOM 551 C C . MET A 1 71 ? -9.278 5.693 1.052 1.00 84.06 71 MET A C 1
ATOM 553 O O . MET A 1 71 ? -9.436 5.145 2.139 1.00 84.06 71 MET A O 1
ATOM 557 N N . GLU A 1 72 ? -8.813 6.942 0.932 1.00 80.19 72 GLU A N 1
ATOM 558 C CA . GLU A 1 72 ? -8.462 7.819 2.063 1.00 80.19 72 GLU A CA 1
ATOM 559 C C . GLU A 1 72 ? -7.610 7.097 3.126 1.00 80.19 72 GLU A C 1
ATOM 561 O O . GLU A 1 72 ? -7.833 7.235 4.329 1.00 80.19 72 GLU A O 1
ATOM 566 N N . LEU A 1 73 ? -6.679 6.243 2.681 1.00 78.31 73 LEU A N 1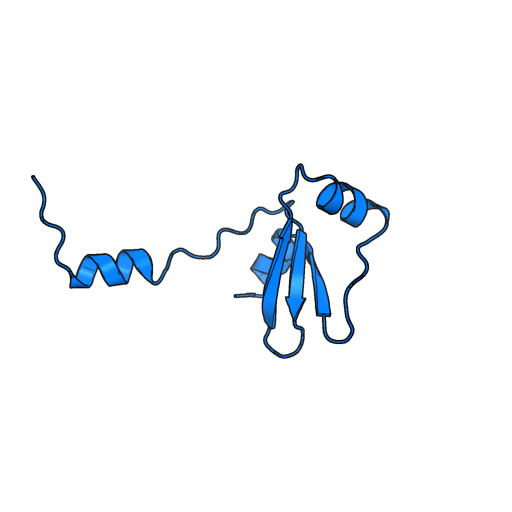
ATOM 567 C CA . LEU A 1 73 ? -5.819 5.482 3.588 1.00 78.31 73 LEU A CA 1
ATOM 568 C C . LEU A 1 73 ? -4.824 6.428 4.258 1.00 78.31 73 LEU A C 1
ATOM 570 O O . LEU A 1 73 ? -4.314 7.349 3.611 1.00 78.31 73 LEU A O 1
ATOM 574 N N . SER A 1 74 ? -4.539 6.190 5.540 1.00 65.06 74 SER A N 1
ATOM 575 C CA . SER A 1 74 ? -3.652 7.052 6.326 1.00 65.06 74 SER A CA 1
ATOM 576 C C . SER A 1 74 ? -2.365 6.397 6.764 1.00 65.06 74 SER A C 1
ATOM 578 O O . SER A 1 74 ? -2.199 5.155 6.728 1.00 65.06 74 SER A O 1
#

Foldseek 3Di:
DDDDDVVVVCVVVVDPPPDQDQQKKFKAQQVQLETPDIGDNPDPQSVCCVPPRDDDDPRMDMDGSNVNVVSVRD

Organism: NCBI:txid1715720